Protein AF-A0A957BYW6-F1 (afdb_monomer)

pLDDT: mean 90.12, std 10.23, range [44.91, 98.5]

Mean predicted aligned error: 4.54 Å

Sequence (159 aa):
MSRITEAGVQQALNALCNGSLEDTALIDLHLVDMLHREMQMSDTLPARIYTCNQVLIRTISERFRLMRTVLMLPMPDEADTLQQVFQAIQRDAQTGNAELLAWGWLYYRFVRVDLQITPTQFSWAAGITTRTLRRYQQRGIARLTLHLIDQEQQKSQAG

Solvent-accessible surface area (backbone atoms only — not comparable to full-atom values): 8884 Å² total; per-residue (Å²): 131,85,79,84,41,71,68,47,41,38,51,28,54,55,38,44,78,75,73,48,67,84,91,33,63,52,56,75,33,64,62,26,55,53,50,34,56,75,67,69,60,68,100,40,72,70,50,40,51,51,33,30,50,51,52,50,38,50,53,42,49,53,54,34,50,50,49,29,56,78,68,74,45,84,79,85,57,92,84,54,48,74,66,57,48,38,54,49,41,32,56,50,42,72,68,71,42,62,65,52,52,12,32,46,51,49,30,42,60,66,60,43,52,90,71,65,65,44,68,66,57,52,17,58,40,39,74,46,52,60,68,55,48,52,55,26,43,54,50,33,44,53,51,50,36,53,50,52,52,52,54,43,53,58,51,69,73,75,112

Secondary structure (DSSP, 8-state):
-----HHHHHHHHHHHHHT--TT-TTTT-HHHHHHHHHTT--S-HHHHHHHHHHHHHHHHHHHHHHHHHHTTPPPPPTT--HHHHHHHHHHHHHTT-HHHHHHHHHHHHHT-GGG---HHHHHHHTT--HHHHHHHHHHHHHHHHHHHHHHHHHHHTT-

Nearest PDB structures (foldseek):
  3v6g-assembly1_A  TM=3.123E-01  e=9.136E+00  Mycobacterium tuberculosis

Foldseek 3Di:
DPPDDLVQLLVQLVVVLVPDNVPGPLLVFVQLVVQLVVVVDDPDPVSSSVSSLVVLLVLLVVQLVVVCVVVVHDDDDLPDDLVNLLVSLCVQLVVVDLQNLLSSVSCCVRPVVVSVDDLVSSCVSSVHDSVSSVVSVSVSSSVSSVVSVVVSVVVVVVD

Structure (mmCIF, N/CA/C/O backbone):
data_AF-A0A957BYW6-F1
#
_entry.id   AF-A0A957BYW6-F1
#
loop_
_atom_site.group_PDB
_atom_site.id
_atom_site.type_symbol
_atom_site.label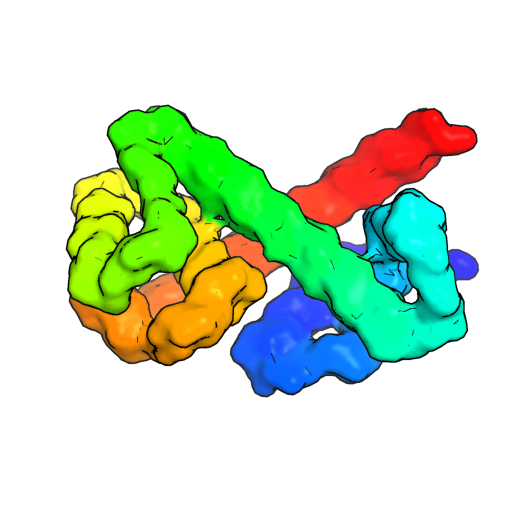_atom_id
_atom_site.label_alt_id
_atom_site.label_comp_id
_atom_site.label_asym_id
_atom_site.label_entity_id
_atom_site.label_seq_id
_atom_site.pdbx_PDB_ins_code
_atom_site.Cartn_x
_atom_site.Cartn_y
_atom_site.Cartn_z
_atom_site.occupancy
_atom_site.B_iso_or_equiv
_atom_site.auth_seq_id
_atom_site.auth_comp_id
_atom_site.auth_asym_id
_atom_site.auth_atom_id
_atom_site.pdbx_PDB_model_num
ATOM 1 N N . MET A 1 1 ? 24.105 -4.007 -15.896 1.00 44.91 1 MET A N 1
ATOM 2 C CA . MET A 1 1 ? 23.015 -4.312 -14.946 1.00 44.91 1 MET A CA 1
ATOM 3 C C . MET A 1 1 ? 23.127 -3.342 -13.786 1.00 44.91 1 MET A C 1
ATOM 5 O O . MET A 1 1 ? 24.081 -3.446 -13.022 1.00 44.91 1 MET A O 1
ATOM 9 N N . SER A 1 2 ? 22.234 -2.355 -13.706 1.00 48.91 2 SER A N 1
ATOM 10 C CA . SER A 1 2 ? 22.142 -1.511 -12.512 1.00 48.91 2 SER A CA 1
ATOM 11 C C . SER A 1 2 ? 21.696 -2.412 -11.362 1.00 48.91 2 SER A C 1
ATOM 13 O O . SER A 1 2 ? 20.667 -3.074 -11.474 1.00 48.91 2 SER A O 1
ATOM 15 N N . ARG A 1 3 ? 22.505 -2.549 -10.305 1.00 63.50 3 ARG A N 1
ATOM 16 C CA . ARG A 1 3 ? 22.098 -3.330 -9.130 1.00 63.50 3 ARG A CA 1
ATOM 17 C C . ARG A 1 3 ? 20.992 -2.551 -8.432 1.00 63.50 3 ARG A C 1
ATOM 19 O O . ARG A 1 3 ? 21.266 -1.520 -7.823 1.00 63.50 3 ARG A O 1
ATOM 26 N N . ILE A 1 4 ? 19.763 -3.045 -8.522 1.00 71.56 4 ILE A N 1
ATOM 27 C CA . ILE A 1 4 ? 18.650 -2.544 -7.720 1.00 71.56 4 ILE A CA 1
ATOM 28 C C . ILE A 1 4 ? 19.042 -2.676 -6.248 1.00 71.56 4 ILE A C 1
ATOM 30 O O . ILE A 1 4 ? 19.448 -3.744 -5.788 1.00 71.56 4 ILE A O 1
ATOM 34 N N . THR A 1 5 ? 18.969 -1.568 -5.519 1.00 80.62 5 THR A N 1
ATOM 35 C CA . THR A 1 5 ? 19.249 -1.525 -4.083 1.00 80.62 5 THR A CA 1
ATOM 36 C C . THR A 1 5 ? 17.948 -1.345 -3.319 1.00 80.62 5 THR A C 1
ATOM 38 O O . THR A 1 5 ? 17.013 -0.716 -3.816 1.00 80.62 5 THR A O 1
ATOM 41 N N . GLU A 1 6 ? 17.898 -1.845 -2.084 1.00 82.69 6 GLU A N 1
ATOM 42 C CA . GLU A 1 6 ? 16.761 -1.629 -1.182 1.00 82.69 6 GLU A CA 1
ATOM 43 C C . GLU A 1 6 ? 16.420 -0.144 -1.034 1.00 82.69 6 GLU A C 1
ATOM 45 O O . GLU A 1 6 ? 15.263 0.250 -1.172 1.00 82.69 6 GLU A O 1
ATOM 50 N N . ALA A 1 7 ? 17.447 0.691 -0.866 1.00 79.50 7 ALA A N 1
ATOM 51 C CA . ALA A 1 7 ? 17.302 2.138 -0.788 1.00 79.50 7 ALA A CA 1
ATOM 52 C C . ALA A 1 7 ? 16.662 2.736 -2.056 1.00 79.50 7 ALA A C 1
ATOM 54 O O . ALA A 1 7 ? 15.785 3.590 -1.945 1.00 79.50 7 ALA A O 1
ATOM 55 N N . GLY A 1 8 ? 17.048 2.266 -3.250 1.00 78.00 8 GLY A N 1
ATOM 56 C CA . GLY A 1 8 ? 16.484 2.732 -4.520 1.00 78.00 8 GLY A CA 1
ATOM 57 C C . GLY A 1 8 ? 15.006 2.369 -4.692 1.00 78.00 8 GLY A C 1
ATOM 58 O O . GLY A 1 8 ? 14.199 3.220 -5.066 1.00 78.00 8 GLY A O 1
ATOM 59 N N . VAL A 1 9 ? 14.628 1.134 -4.347 1.00 79.69 9 VAL A N 1
ATOM 60 C CA . VAL A 1 9 ? 13.227 0.669 -4.373 1.00 79.69 9 VAL A CA 1
ATOM 61 C C . VAL A 1 9 ? 12.386 1.453 -3.366 1.00 79.69 9 VAL A C 1
ATOM 63 O O . VAL A 1 9 ? 11.311 1.951 -3.702 1.00 79.69 9 VAL A O 1
ATOM 66 N N . GLN A 1 10 ? 12.891 1.635 -2.145 1.00 80.56 10 GLN A N 1
ATOM 67 C CA . GLN A 1 10 ? 12.188 2.383 -1.109 1.00 80.56 10 GLN A CA 1
ATOM 68 C C . GLN A 1 10 ? 12.013 3.862 -1.485 1.00 80.56 10 GLN A C 1
ATOM 70 O O . GLN A 1 10 ? 10.940 4.433 -1.276 1.00 80.56 10 GLN A O 1
ATOM 75 N N . GLN A 1 11 ? 13.046 4.501 -2.043 1.00 80.44 11 GLN A N 1
ATOM 76 C CA . GLN A 1 11 ? 12.977 5.885 -2.516 1.00 80.44 11 GLN A CA 1
ATOM 77 C C . GLN A 1 11 ? 11.930 6.035 -3.623 1.00 80.44 11 GLN A C 1
ATOM 79 O O . GLN A 1 11 ? 11.105 6.947 -3.563 1.00 80.44 11 GLN A O 1
ATOM 84 N N . ALA A 1 12 ? 11.913 5.112 -4.581 1.00 80.44 12 ALA A N 1
ATOM 85 C CA . ALA A 1 12 ? 10.938 5.105 -5.659 1.00 80.44 12 ALA A CA 1
ATOM 86 C C . ALA A 1 12 ? 9.495 4.907 -5.162 1.00 80.44 12 ALA A C 1
ATOM 88 O O . ALA A 1 12 ? 8.600 5.639 -5.574 1.00 80.44 12 ALA A O 1
ATOM 89 N N . LEU A 1 13 ? 9.256 3.991 -4.218 1.00 81.62 13 LEU A N 1
ATOM 90 C CA . LEU A 1 13 ? 7.931 3.806 -3.608 1.00 81.62 13 LEU A CA 1
ATOM 91 C C . LEU A 1 13 ? 7.480 5.030 -2.794 1.00 81.62 13 LEU A C 1
ATOM 93 O O . LEU A 1 13 ? 6.296 5.362 -2.765 1.00 81.62 13 LEU A O 1
ATOM 97 N N . ASN A 1 14 ? 8.408 5.740 -2.150 1.00 80.19 14 ASN A N 1
ATOM 98 C CA . ASN A 1 14 ? 8.090 7.011 -1.499 1.00 80.19 14 ASN A CA 1
ATOM 99 C C . ASN A 1 14 ? 7.745 8.107 -2.522 1.00 80.19 14 ASN A C 1
ATOM 101 O O . ASN A 1 14 ? 6.814 8.878 -2.286 1.00 80.19 14 ASN A O 1
ATOM 105 N N . ALA A 1 15 ? 8.452 8.171 -3.655 1.00 79.62 15 ALA A N 1
ATOM 106 C CA . ALA A 1 15 ? 8.144 9.096 -4.748 1.00 79.62 15 ALA A CA 1
ATOM 107 C C . ALA A 1 15 ? 6.770 8.803 -5.375 1.00 79.62 15 ALA A C 1
ATOM 109 O O . ALA A 1 15 ? 5.994 9.728 -5.613 1.00 79.62 15 ALA A O 1
ATOM 110 N N . LEU A 1 16 ? 6.415 7.522 -5.511 1.00 80.06 16 LEU A N 1
ATOM 111 C CA . LEU A 1 16 ? 5.101 7.054 -5.958 1.00 80.06 16 LEU A CA 1
ATOM 112 C C . LEU A 1 16 ? 3.965 7.613 -5.090 1.00 80.06 16 LEU A C 1
ATOM 114 O O . LEU A 1 16 ? 2.958 8.101 -5.602 1.00 80.06 16 LEU A O 1
ATOM 118 N N . CYS A 1 17 ? 4.133 7.606 -3.763 1.00 75.69 17 CYS A N 1
ATOM 119 C CA . CYS A 1 17 ? 3.154 8.204 -2.853 1.00 75.69 17 CYS A CA 1
ATOM 120 C C . CYS A 1 17 ? 2.949 9.710 -3.090 1.00 75.69 17 CYS A C 1
ATOM 122 O O . CYS A 1 17 ? 1.871 10.220 -2.777 1.00 75.69 17 CYS A O 1
ATOM 124 N N . ASN A 1 18 ? 3.955 10.390 -3.649 1.00 73.00 18 ASN A N 1
ATOM 125 C CA . ASN A 1 18 ? 3.951 11.819 -3.958 1.00 73.00 18 ASN A CA 1
ATOM 126 C C . ASN A 1 18 ? 3.591 12.132 -5.426 1.00 73.00 18 ASN A C 1
ATOM 128 O O . ASN A 1 18 ? 3.443 13.306 -5.753 1.00 73.00 18 ASN A 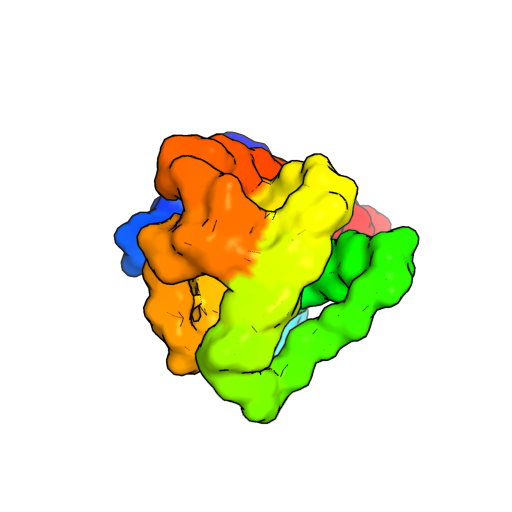O 1
ATOM 132 N N . GLY A 1 19 ? 3.387 11.117 -6.278 1.00 68.94 19 GLY A N 1
ATOM 133 C CA . GLY A 1 19 ? 2.752 11.272 -7.590 1.00 68.94 19 GLY A CA 1
ATOM 134 C C . GLY A 1 19 ? 3.649 11.196 -8.829 1.00 68.94 19 GLY A C 1
ATOM 135 O O . GLY A 1 19 ? 3.192 11.631 -9.879 1.00 68.94 19 GLY A O 1
ATOM 136 N N . SER A 1 20 ? 4.869 10.646 -8.762 1.00 68.19 20 SER A N 1
ATOM 137 C CA . SER A 1 20 ? 5.661 10.384 -9.982 1.00 68.19 20 SER A CA 1
ATOM 138 C C . SER A 1 20 ? 6.266 8.978 -10.025 1.00 68.19 20 SER A C 1
ATOM 140 O O . SER A 1 20 ? 6.833 8.510 -9.037 1.00 68.19 20 SER A O 1
ATOM 142 N N . LEU A 1 21 ? 6.135 8.333 -11.191 1.00 67.81 21 LEU A N 1
ATOM 143 C CA . LEU A 1 21 ? 6.771 7.063 -11.584 1.00 67.81 21 LEU A CA 1
ATOM 144 C C . LEU A 1 21 ? 7.880 7.247 -12.619 1.00 67.81 21 LEU A C 1
ATOM 146 O O . LEU A 1 21 ? 8.742 6.375 -12.751 1.00 67.81 21 LEU A O 1
ATOM 150 N N . GLU A 1 22 ? 7.821 8.351 -13.359 1.00 65.25 22 GLU A N 1
ATOM 151 C CA . GLU A 1 22 ? 8.815 8.747 -14.347 1.00 65.25 22 GLU A CA 1
ATOM 152 C C . GLU A 1 22 ? 10.123 8.966 -13.569 1.00 65.25 22 GLU A C 1
ATOM 154 O O . GLU A 1 22 ? 10.142 9.751 -12.623 1.00 65.25 22 GLU A O 1
ATOM 159 N N . ASP A 1 23 ? 11.161 8.184 -13.876 1.00 63.09 23 ASP A N 1
ATOM 160 C CA . ASP A 1 23 ? 12.454 8.084 -13.161 1.00 63.09 23 ASP A CA 1
ATOM 161 C C . ASP A 1 23 ? 12.517 7.201 -11.903 1.00 63.09 23 ASP A C 1
ATOM 163 O O . ASP A 1 23 ? 13.414 7.342 -11.065 1.00 63.09 23 ASP A O 1
ATOM 167 N N . THR A 1 24 ? 11.620 6.225 -11.757 1.00 71.44 24 THR A N 1
ATOM 168 C CA . THR A 1 24 ? 11.735 5.256 -10.658 1.00 71.44 24 THR A CA 1
ATOM 169 C C . THR A 1 24 ? 12.570 4.027 -11.019 1.00 71.44 24 THR A C 1
ATOM 171 O O . THR A 1 24 ? 12.315 3.344 -12.007 1.00 71.44 24 THR A O 1
ATOM 174 N N . ALA A 1 25 ? 13.490 3.651 -10.123 1.00 78.38 25 ALA A N 1
ATOM 175 C CA . ALA A 1 25 ? 14.236 2.387 -10.191 1.00 78.38 25 ALA A CA 1
ATOM 176 C C . ALA A 1 25 ? 13.333 1.131 -10.177 1.00 78.38 25 ALA A C 1
ATOM 178 O O . ALA A 1 25 ? 13.812 0.024 -10.402 1.00 78.38 25 ALA A O 1
ATOM 179 N N . LEU A 1 26 ? 12.031 1.294 -9.902 1.00 81.69 26 LEU A N 1
ATOM 180 C CA . LEU A 1 26 ? 11.040 0.218 -9.944 1.00 81.69 26 LEU A CA 1
ATOM 181 C C . LEU A 1 26 ? 10.786 -0.288 -11.366 1.00 81.69 26 LEU A C 1
ATOM 183 O O . LEU A 1 26 ? 10.473 -1.460 -11.539 1.00 81.69 26 LEU A O 1
ATOM 187 N N . ILE A 1 27 ? 10.925 0.573 -12.378 1.00 84.25 27 ILE A N 1
ATOM 188 C CA . ILE A 1 27 ? 10.676 0.205 -13.779 1.00 84.25 27 ILE A CA 1
ATOM 189 C C . ILE A 1 27 ? 11.711 -0.817 -14.274 1.00 84.25 27 ILE A C 1
ATOM 191 O O . ILE A 1 27 ? 11.409 -1.622 -15.149 1.00 84.25 27 ILE A O 1
ATOM 195 N N . ASP A 1 28 ? 12.903 -0.823 -13.676 1.00 85.12 28 ASP A N 1
ATOM 196 C CA . ASP A 1 28 ? 14.014 -1.697 -14.057 1.00 85.12 28 ASP A CA 1
ATOM 197 C C . ASP A 1 28 ? 14.085 -3.005 -13.253 1.00 85.12 28 ASP A C 1
ATOM 199 O O . ASP A 1 28 ? 15.047 -3.760 -13.394 1.00 85.12 28 ASP A O 1
ATOM 203 N N . LEU A 1 29 ? 13.084 -3.279 -12.411 1.00 85.88 29 LEU A N 1
ATOM 204 C CA . LEU A 1 29 ? 12.930 -4.549 -11.698 1.00 85.88 29 LEU A CA 1
ATOM 205 C C . LEU A 1 29 ? 12.827 -5.727 -12.682 1.00 85.88 29 LEU A C 1
ATOM 207 O O . LEU A 1 29 ? 12.086 -5.661 -13.665 1.00 85.88 29 LEU A O 1
ATOM 211 N N . HIS A 1 30 ? 13.496 -6.848 -12.397 1.00 87.00 30 HIS A N 1
ATOM 212 C CA . HIS A 1 30 ? 13.388 -8.047 -13.231 1.00 87.00 30 HIS A CA 1
ATOM 213 C C . HIS A 1 30 ? 11.955 -8.596 -13.249 1.00 87.00 30 HIS A C 1
ATOM 215 O O . HIS A 1 30 ? 11.490 -9.114 -14.263 1.00 87.00 30 HIS A O 1
ATOM 221 N N . LEU A 1 31 ? 11.212 -8.428 -12.153 1.00 87.56 31 LEU A N 1
ATOM 222 C CA . LEU A 1 31 ? 9.784 -8.720 -12.060 1.00 87.56 31 LEU A CA 1
ATOM 223 C C . LEU A 1 31 ? 8.980 -7.961 -13.116 1.00 87.56 31 LEU A C 1
ATOM 225 O O . LEU A 1 31 ? 8.040 -8.526 -13.680 1.00 87.56 31 LEU A O 1
ATOM 229 N N . VAL A 1 32 ? 9.353 -6.708 -13.392 1.00 88.31 32 VAL A N 1
ATOM 230 C CA . VAL A 1 32 ? 8.723 -5.898 -14.436 1.00 88.31 32 VAL A CA 1
ATOM 231 C C . VAL A 1 32 ? 9.080 -6.460 -15.800 1.00 88.31 32 VAL A C 1
ATOM 233 O O . VAL A 1 32 ? 8.168 -6.713 -16.575 1.00 88.31 32 VAL A O 1
ATOM 236 N N . ASP A 1 33 ? 10.348 -6.763 -16.074 1.00 89.88 33 ASP A N 1
ATOM 237 C CA . ASP A 1 33 ? 10.753 -7.365 -17.354 1.00 89.88 33 ASP A CA 1
ATOM 238 C C . ASP A 1 33 ? 10.046 -8.698 -17.631 1.00 89.88 33 ASP A C 1
ATOM 240 O O . ASP A 1 33 ? 9.580 -8.949 -18.745 1.00 89.88 33 ASP A O 1
ATOM 244 N N . MET A 1 34 ? 9.944 -9.559 -16.617 1.00 88.75 34 MET A N 1
ATOM 245 C CA . MET A 1 34 ? 9.262 -10.845 -16.725 1.00 88.75 34 MET A CA 1
ATOM 246 C C . MET A 1 34 ? 7.782 -10.672 -17.047 1.00 88.75 34 MET A C 1
ATOM 248 O O . MET A 1 34 ? 7.290 -11.277 -18.000 1.00 88.75 34 MET A O 1
ATOM 252 N N . LEU A 1 35 ? 7.080 -9.835 -16.276 1.00 90.56 35 LEU A N 1
ATOM 253 C CA . LEU A 1 35 ? 5.662 -9.589 -16.505 1.00 90.56 35 LEU A CA 1
ATOM 254 C C . LEU A 1 35 ? 5.437 -8.883 -17.849 1.00 90.56 35 LEU A C 1
ATOM 256 O O . LEU A 1 35 ? 4.491 -9.202 -18.557 1.00 90.56 35 LEU A O 1
ATOM 260 N N . HIS A 1 36 ? 6.328 -7.976 -18.243 1.00 90.94 36 HIS A N 1
ATOM 261 C CA . HIS A 1 36 ? 6.242 -7.252 -19.509 1.00 90.94 36 HIS A CA 1
ATOM 262 C C . HIS A 1 36 ? 6.294 -8.208 -20.706 1.00 90.94 36 HIS A C 1
ATOM 264 O O . HIS A 1 36 ? 5.485 -8.101 -21.631 1.00 90.94 36 HIS A O 1
ATOM 270 N N . ARG A 1 37 ? 7.205 -9.191 -20.653 1.00 91.25 37 ARG A N 1
ATOM 271 C CA . ARG A 1 37 ? 7.309 -10.264 -21.653 1.00 91.25 37 ARG A CA 1
ATOM 272 C C . ARG A 1 37 ? 6.086 -11.177 -21.643 1.00 91.25 37 ARG A C 1
ATOM 274 O O . ARG A 1 37 ? 5.583 -11.509 -22.710 1.00 91.25 37 ARG A O 1
ATOM 281 N N . GLU A 1 38 ? 5.600 -11.561 -20.462 1.00 91.56 38 GLU A N 1
ATOM 282 C CA . GLU A 1 38 ? 4.389 -12.383 -20.309 1.00 91.56 38 GLU A CA 1
ATOM 283 C C . GLU A 1 38 ? 3.162 -11.700 -20.931 1.00 91.56 38 GLU A C 1
ATOM 285 O O . GLU A 1 38 ? 2.375 -12.338 -21.626 1.00 91.56 38 GLU A O 1
ATOM 290 N N . MET A 1 39 ? 3.037 -10.385 -20.741 1.00 91.25 39 MET A N 1
ATOM 291 C CA . MET A 1 39 ? 1.950 -9.575 -21.289 1.00 91.25 39 MET A CA 1
ATOM 292 C C . MET A 1 39 ? 2.111 -9.249 -22.782 1.00 91.25 39 MET A C 1
ATOM 294 O O . MET A 1 39 ? 1.206 -8.647 -23.357 1.00 91.25 39 MET A O 1
ATOM 298 N N . GLN A 1 40 ? 3.235 -9.627 -23.405 1.00 93.12 40 GLN A N 1
ATOM 299 C CA . GLN A 1 40 ? 3.543 -9.379 -24.820 1.00 93.12 40 GLN A CA 1
ATOM 300 C C . GLN A 1 40 ? 3.367 -7.904 -25.228 1.00 93.12 40 GLN A C 1
ATOM 302 O O . GLN A 1 40 ? 2.898 -7.593 -26.323 1.00 93.12 40 GLN A O 1
ATOM 307 N N . MET A 1 41 ? 3.710 -6.981 -24.327 1.00 87.00 41 MET A N 1
ATOM 308 C CA . MET A 1 41 ? 3.577 -5.548 -24.582 1.00 87.00 41 MET A CA 1
ATOM 309 C C . MET A 1 41 ? 4.734 -5.019 -25.438 1.00 87.00 41 MET A C 1
ATOM 311 O O . MET A 1 41 ? 5.805 -5.618 -25.515 1.00 87.00 41 MET A O 1
ATOM 315 N N . SER A 1 42 ? 4.518 -3.873 -26.084 1.00 89.69 42 SER A N 1
ATOM 316 C CA . SER A 1 42 ? 5.592 -3.146 -26.756 1.00 89.69 42 SER A CA 1
ATOM 317 C C . SER A 1 42 ? 6.547 -2.525 -25.735 1.00 89.69 42 SER A C 1
ATOM 319 O O . SER A 1 42 ? 6.103 -1.971 -24.726 1.00 89.69 42 SER A O 1
ATOM 321 N N . ASP A 1 43 ? 7.848 -2.560 -26.036 1.00 90.56 43 ASP A N 1
ATOM 322 C CA . ASP A 1 43 ? 8.901 -2.000 -25.182 1.00 90.56 43 ASP A CA 1
ATOM 323 C C . ASP A 1 43 ? 8.909 -0.466 -25.251 1.00 90.56 43 ASP A C 1
ATOM 325 O O . ASP A 1 43 ? 9.686 0.178 -25.955 1.00 90.56 43 ASP A O 1
ATOM 329 N N . THR A 1 44 ? 7.934 0.127 -24.570 1.00 91.19 44 THR A N 1
ATOM 330 C CA . THR A 1 44 ? 7.738 1.569 -24.464 1.00 91.19 44 THR A CA 1
ATOM 331 C C . THR A 1 44 ? 7.669 1.953 -22.994 1.00 91.19 44 THR A C 1
ATOM 333 O O . THR A 1 44 ? 7.153 1.198 -22.165 1.00 91.19 44 THR A O 1
ATOM 336 N N . LEU A 1 45 ? 8.142 3.154 -22.653 1.00 87.06 45 LEU A N 1
ATOM 337 C CA . LEU A 1 45 ? 8.103 3.645 -21.274 1.00 87.06 45 LEU A CA 1
ATOM 338 C C . LEU A 1 45 ? 6.687 3.577 -20.654 1.00 87.06 45 LEU A C 1
ATOM 340 O O . LEU A 1 45 ? 6.574 3.042 -19.551 1.00 87.06 45 LEU A O 1
ATOM 344 N N . PRO A 1 46 ? 5.594 3.993 -21.333 1.00 89.12 46 PRO A N 1
ATOM 345 C CA . PRO A 1 46 ? 4.243 3.852 -20.784 1.00 89.12 46 PRO A CA 1
ATOM 346 C C . PRO A 1 46 ? 3.852 2.400 -20.484 1.00 89.12 46 PRO A C 1
ATOM 348 O O . PRO A 1 46 ? 3.230 2.126 -19.457 1.00 89.12 46 PRO A O 1
ATOM 351 N N . ALA A 1 47 ? 4.243 1.454 -21.341 1.00 89.75 47 ALA A N 1
ATOM 352 C CA . ALA A 1 47 ? 3.958 0.041 -21.129 1.00 89.75 47 ALA A CA 1
ATOM 353 C C . ALA A 1 47 ? 4.774 -0.545 -19.964 1.00 89.75 47 ALA A C 1
ATOM 355 O O . ALA A 1 47 ? 4.232 -1.326 -19.177 1.00 89.75 47 ALA A O 1
ATOM 356 N N . ARG A 1 48 ? 6.038 -0.132 -19.781 1.00 90.00 48 ARG A N 1
ATOM 357 C CA . ARG A 1 48 ? 6.833 -0.526 -18.603 1.00 90.00 48 ARG A CA 1
ATOM 358 C C . ARG A 1 48 ? 6.283 0.091 -17.311 1.00 90.00 48 ARG A C 1
ATOM 360 O O . ARG A 1 48 ? 6.166 -0.621 -16.319 1.00 90.00 48 ARG A O 1
ATOM 367 N N . ILE A 1 49 ? 5.847 1.356 -17.327 1.00 88.31 49 ILE A N 1
ATOM 368 C CA . ILE A 1 49 ? 5.157 2.005 -16.192 1.00 88.31 49 ILE A CA 1
ATOM 369 C C . ILE A 1 49 ? 3.881 1.239 -15.827 1.00 88.31 49 ILE A C 1
ATOM 371 O O . ILE A 1 49 ? 3.655 0.920 -14.659 1.00 88.31 49 ILE A O 1
ATOM 375 N N . TYR A 1 50 ? 3.058 0.900 -16.821 1.00 89.12 50 TYR A N 1
ATOM 376 C CA . TYR A 1 50 ? 1.859 0.094 -16.611 1.00 89.12 50 TYR A CA 1
ATOM 377 C C . TYR A 1 50 ? 2.197 -1.274 -16.008 1.00 89.12 50 TYR A C 1
ATOM 379 O O . TYR A 1 50 ? 1.583 -1.685 -15.026 1.00 89.12 50 TYR A O 1
ATOM 387 N N . THR A 1 51 ? 3.218 -1.949 -16.537 1.00 91.62 51 THR A N 1
ATOM 388 C CA . THR A 1 51 ? 3.670 -3.250 -16.029 1.00 91.62 51 THR A CA 1
ATOM 389 C C . THR A 1 51 ? 4.161 -3.147 -14.581 1.00 91.62 51 THR A C 1
ATOM 391 O O . THR A 1 51 ? 3.783 -3.961 -13.741 1.00 91.62 51 THR A O 1
ATOM 394 N N . CYS A 1 52 ? 4.934 -2.109 -14.255 1.00 91.12 52 CYS A N 1
ATOM 395 C CA . CYS A 1 52 ? 5.353 -1.806 -12.889 1.00 91.12 52 CYS A CA 1
ATOM 396 C C . CYS A 1 52 ? 4.147 -1.628 -11.959 1.00 91.12 52 CYS A C 1
ATOM 398 O O . CYS A 1 52 ? 4.093 -2.242 -10.893 1.00 91.12 52 CYS A O 1
ATOM 400 N N . ASN A 1 53 ? 3.134 -0.867 -12.377 1.00 89.94 53 ASN A N 1
ATOM 401 C CA . ASN A 1 53 ? 1.899 -0.723 -11.607 1.00 89.94 53 ASN A CA 1
ATOM 402 C C . ASN A 1 53 ? 1.190 -2.063 -11.391 1.00 89.94 53 ASN A C 1
ATOM 404 O O . ASN A 1 53 ? 0.720 -2.322 -10.287 1.00 89.94 53 ASN A O 1
ATOM 408 N N . GLN A 1 54 ? 1.158 -2.942 -12.395 1.00 92.69 54 GLN A N 1
ATOM 409 C CA . GLN A 1 54 ? 0.582 -4.281 -12.246 1.00 92.69 54 GLN A CA 1
ATOM 410 C C . GLN A 1 54 ? 1.342 -5.133 -11.222 1.00 92.69 54 GLN A C 1
ATOM 412 O O . GLN A 1 54 ? 0.706 -5.804 -10.408 1.00 92.69 54 GLN A O 1
ATOM 417 N N . VAL A 1 55 ? 2.679 -5.073 -11.196 1.00 93.12 55 VAL A N 1
ATOM 418 C CA . VAL A 1 55 ? 3.486 -5.736 -10.154 1.0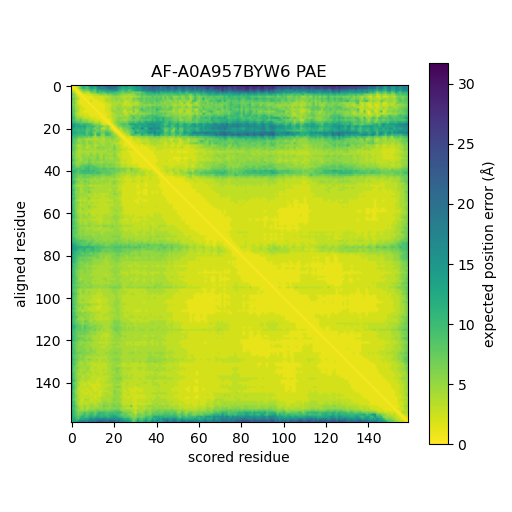0 93.12 55 VAL A CA 1
ATOM 419 C C . VAL A 1 55 ? 3.105 -5.210 -8.769 1.00 93.12 55 VAL A C 1
ATOM 421 O O . VAL A 1 55 ? 2.790 -5.998 -7.878 1.00 93.12 55 VAL A O 1
ATOM 424 N N . LEU A 1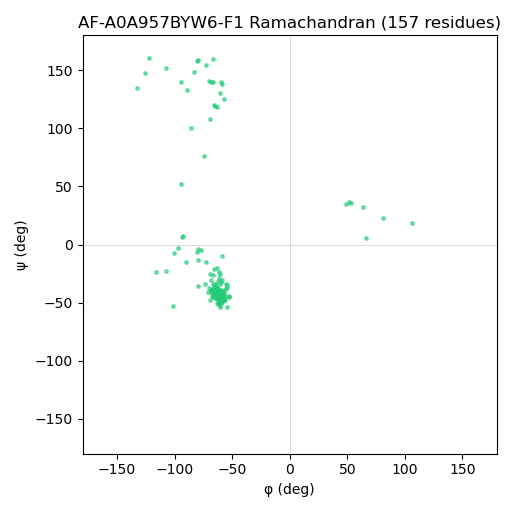 56 ? 3.055 -3.886 -8.592 1.00 92.75 56 LEU A N 1
ATOM 425 C CA . LEU A 1 56 ? 2.687 -3.273 -7.313 1.00 92.75 56 LEU A CA 1
ATOM 426 C C . LEU A 1 56 ? 1.266 -3.653 -6.877 1.00 92.75 56 LEU A C 1
ATOM 428 O O . LEU A 1 56 ? 1.066 -4.034 -5.724 1.00 92.75 56 LEU A O 1
ATOM 432 N N . ILE A 1 57 ? 0.292 -3.593 -7.790 1.00 93.50 57 ILE A N 1
ATOM 433 C CA . ILE A 1 57 ? -1.106 -3.952 -7.525 1.00 93.50 57 ILE A CA 1
ATOM 434 C C . ILE A 1 57 ? -1.213 -5.407 -7.074 1.00 93.50 57 ILE A C 1
ATOM 436 O O . ILE A 1 57 ? -1.888 -5.677 -6.075 1.00 93.50 57 ILE A O 1
ATOM 440 N N . ARG A 1 58 ? -0.541 -6.336 -7.768 1.00 95.19 58 ARG A N 1
ATOM 441 C CA . ARG A 1 58 ? -0.535 -7.762 -7.413 1.00 95.19 58 ARG A CA 1
ATOM 442 C C . ARG A 1 58 ? 0.053 -7.964 -6.021 1.00 95.19 58 ARG A C 1
ATOM 444 O O . ARG A 1 58 ? -0.638 -8.488 -5.149 1.00 95.19 58 ARG A O 1
ATOM 451 N N . THR A 1 59 ? 1.259 -7.453 -5.775 1.00 95.38 59 THR A N 1
ATOM 452 C CA . THR A 1 59 ? 1.943 -7.622 -4.486 1.00 95.38 59 THR A CA 1
ATOM 453 C C . THR A 1 59 ? 1.147 -6.997 -3.336 1.00 95.38 59 THR A C 1
ATOM 455 O O . THR A 1 59 ? 0.928 -7.647 -2.315 1.00 95.38 59 THR A O 1
ATOM 458 N N . ILE A 1 60 ? 0.640 -5.768 -3.482 1.00 96.75 60 ILE A N 1
ATOM 459 C CA . ILE A 1 60 ? -0.160 -5.107 -2.436 1.00 96.75 60 ILE A CA 1
ATOM 460 C C . ILE A 1 60 ? -1.459 -5.881 -2.168 1.00 96.75 60 ILE A C 1
ATOM 462 O O . ILE A 1 60 ? -1.793 -6.126 -1.006 1.00 96.75 60 ILE A O 1
ATOM 466 N N . SER A 1 61 ? -2.173 -6.297 -3.218 1.00 97.19 61 SER A N 1
ATOM 467 C CA . SER A 1 61 ? -3.423 -7.058 -3.094 1.00 97.19 61 SER A CA 1
ATOM 468 C C . SER A 1 61 ? -3.218 -8.399 -2.396 1.00 97.19 61 SER A C 1
ATOM 470 O O . SER A 1 61 ? -3.982 -8.745 -1.496 1.00 97.19 61 SER A O 1
ATOM 472 N N . GLU A 1 62 ? -2.180 -9.148 -2.769 1.00 96.62 62 GLU A N 1
ATOM 473 C CA . GLU A 1 62 ? -1.845 -10.437 -2.158 1.00 96.62 62 GLU A CA 1
ATOM 474 C C . GLU A 1 62 ? -1.507 -10.288 -0.676 1.00 96.62 62 GLU A C 1
ATOM 476 O O . GLU A 1 62 ? -2.036 -11.024 0.162 1.00 96.62 62 GLU A O 1
ATOM 481 N N . ARG A 1 63 ? -0.669 -9.302 -0.331 1.00 97.31 63 ARG A N 1
ATOM 482 C CA . ARG A 1 63 ? -0.284 -9.046 1.061 1.00 97.31 63 ARG A CA 1
ATOM 483 C C . ARG A 1 63 ? -1.466 -8.583 1.904 1.00 97.31 63 ARG A C 1
ATOM 485 O O . ARG A 1 63 ? -1.636 -9.080 3.017 1.00 97.31 63 ARG A O 1
ATOM 492 N N . PHE A 1 64 ? -2.309 -7.693 1.383 1.00 98.06 64 PHE A N 1
ATOM 493 C CA . PHE A 1 64 ? -3.510 -7.259 2.093 1.00 98.06 64 PHE A CA 1
ATOM 494 C C . PHE A 1 64 ? -4.492 -8.418 2.296 1.00 98.06 64 PHE A C 1
ATOM 496 O O . PHE A 1 64 ? -4.935 -8.645 3.422 1.00 98.06 64 PHE A O 1
ATOM 503 N N . ARG A 1 65 ? -4.756 -9.215 1.251 1.00 97.62 65 ARG A N 1
ATOM 504 C CA . ARG A 1 65 ? -5.599 -10.416 1.338 1.00 97.62 65 ARG A CA 1
ATOM 505 C C . ARG A 1 65 ? -5.078 -11.385 2.394 1.00 97.62 65 ARG A C 1
ATOM 507 O O . ARG A 1 65 ? -5.854 -11.812 3.240 1.00 97.62 65 ARG A O 1
ATOM 514 N N . LEU A 1 66 ? -3.778 -11.683 2.398 1.00 97.06 66 LEU A N 1
ATOM 515 C CA . LEU A 1 66 ? -3.170 -12.568 3.394 1.00 97.06 66 LEU A CA 1
ATOM 516 C C . LEU A 1 66 ? -3.411 -12.068 4.825 1.00 97.06 66 LEU A C 1
ATOM 518 O O . LEU A 1 66 ? -3.834 -12.846 5.679 1.00 97.06 66 LEU A O 1
ATOM 522 N N . MET A 1 67 ? -3.177 -10.777 5.084 1.00 96.94 67 MET A N 1
ATOM 523 C CA . MET A 1 67 ? -3.394 -10.186 6.410 1.00 96.94 67 MET A CA 1
ATOM 524 C C . MET A 1 67 ? -4.851 -10.313 6.860 1.00 96.94 67 MET A C 1
ATOM 526 O O . MET A 1 67 ? -5.107 -10.652 8.016 1.00 96.94 67 MET A O 1
ATOM 530 N N . ARG A 1 68 ? -5.808 -10.086 5.953 1.00 97.69 68 ARG A N 1
ATOM 531 C CA . ARG A 1 68 ? -7.237 -10.251 6.247 1.00 97.69 68 ARG A CA 1
ATOM 532 C C . ARG A 1 68 ? -7.607 -11.706 6.498 1.00 97.69 68 ARG A C 1
ATOM 534 O O . ARG A 1 68 ? -8.304 -11.973 7.470 1.00 97.69 68 ARG A O 1
ATOM 541 N N . THR A 1 69 ? -7.097 -12.638 5.693 1.00 97.62 69 THR A N 1
ATOM 542 C CA . THR A 1 69 ? -7.334 -14.079 5.865 1.00 97.62 69 THR A CA 1
ATOM 543 C C . THR A 1 69 ? -6.854 -14.566 7.229 1.00 97.62 69 THR A C 1
ATOM 545 O O . THR A 1 69 ? -7.602 -15.242 7.929 1.00 97.62 69 THR A O 1
ATOM 548 N N . VAL A 1 70 ? -5.642 -14.181 7.649 1.00 97.12 70 VAL A N 1
ATOM 549 C CA . VAL A 1 70 ? -5.089 -14.546 8.969 1.00 97.12 70 VAL A CA 1
ATOM 550 C C . VAL A 1 70 ? -5.960 -14.021 10.115 1.00 97.12 70 VAL A C 1
ATOM 552 O O . VAL A 1 70 ? -6.089 -14.677 11.144 1.00 97.12 70 VAL A O 1
ATOM 555 N N . LEU A 1 71 ? -6.582 -12.857 9.931 1.00 97.00 71 LEU A N 1
ATOM 556 C CA . LEU A 1 71 ? -7.462 -12.223 10.915 1.00 97.00 71 LEU A CA 1
ATOM 557 C C . LEU A 1 71 ? -8.945 -12.587 10.729 1.00 97.00 71 LEU A C 1
ATOM 559 O O . LEU A 1 71 ? -9.793 -12.014 11.407 1.00 97.00 71 LEU A O 1
ATOM 563 N N . MET A 1 72 ? -9.261 -13.523 9.824 1.00 97.31 72 MET A N 1
ATOM 564 C CA . MET A 1 72 ? -10.626 -13.946 9.476 1.00 97.31 72 MET A CA 1
ATOM 565 C C . MET A 1 72 ? -11.554 -12.780 9.088 1.00 97.31 72 MET A C 1
ATOM 567 O O . MET A 1 72 ? -12.748 -12.781 9.386 1.00 97.31 72 MET A O 1
ATOM 571 N N . LEU A 1 73 ? -11.005 -11.768 8.416 1.00 96.44 73 LEU A N 1
ATOM 572 C CA . LEU A 1 73 ? -11.751 -10.613 7.928 1.00 96.44 73 LEU A CA 1
ATOM 573 C C . LEU A 1 73 ? -12.179 -10.819 6.465 1.00 96.44 73 LEU A C 1
ATOM 575 O O . LEU A 1 73 ? -11.373 -11.282 5.654 1.00 96.44 73 LEU A O 1
ATOM 579 N N . PRO A 1 74 ? -13.404 -10.419 6.078 1.00 95.75 74 PRO A N 1
ATOM 580 C CA . PRO A 1 74 ? -13.857 -10.519 4.691 1.00 95.75 74 PRO A CA 1
ATOM 581 C C . PRO A 1 74 ? -13.078 -9.545 3.810 1.00 95.75 74 PRO A C 1
ATOM 583 O O . PRO A 1 74 ? -12.825 -8.417 4.235 1.00 95.75 74 PRO A O 1
ATOM 586 N N . MET A 1 75 ? -12.699 -9.949 2.599 1.00 95.00 75 MET A N 1
ATOM 587 C CA . MET A 1 75 ? -12.080 -9.043 1.626 1.00 95.00 75 MET A CA 1
ATOM 588 C C . MET A 1 75 ? -13.100 -7.984 1.165 1.00 95.00 75 MET A C 1
ATOM 590 O O . MET A 1 75 ? -14.257 -8.353 0.967 1.00 95.00 75 MET A O 1
ATOM 594 N N . PRO A 1 76 ? -12.710 -6.705 0.996 1.00 92.25 76 PRO A N 1
ATOM 595 C CA . PRO A 1 76 ? -13.562 -5.717 0.340 1.00 92.25 76 PRO A CA 1
ATOM 596 C C . PRO A 1 76 ? -13.896 -6.144 -1.093 1.00 92.25 76 PRO A C 1
ATOM 598 O O . PRO A 1 76 ? -13.023 -6.657 -1.799 1.00 92.25 76 PRO A O 1
ATOM 601 N N . ASP A 1 77 ? -15.137 -5.917 -1.506 1.00 92.06 77 ASP A N 1
ATOM 602 C CA . ASP A 1 77 ? -15.615 -6.160 -2.867 1.00 92.06 77 ASP A CA 1
ATOM 603 C C . ASP A 1 77 ? -15.264 -4.964 -3.767 1.00 92.06 77 ASP A C 1
ATOM 605 O O . ASP A 1 77 ? -15.224 -3.812 -3.322 1.00 92.06 77 ASP A O 1
ATOM 609 N N . GLU A 1 78 ? -15.022 -5.207 -5.052 1.00 91.12 78 GLU A N 1
ATOM 610 C CA . GLU A 1 78 ? -14.876 -4.146 -6.053 1.00 91.12 78 GLU A CA 1
ATOM 611 C C . GLU A 1 78 ? -16.145 -3.287 -6.145 1.00 91.12 78 GLU A C 1
ATOM 613 O O . GLU A 1 78 ? -16.052 -2.072 -6.316 1.00 91.12 78 GLU A O 1
ATOM 618 N N . ALA A 1 79 ? -17.316 -3.889 -5.921 1.00 94.31 79 ALA A N 1
ATOM 619 C CA . ALA A 1 79 ? -18.603 -3.202 -5.896 1.00 94.31 79 ALA A CA 1
ATOM 620 C C . ALA A 1 79 ? -18.906 -2.462 -4.577 1.00 94.31 79 ALA A C 1
ATOM 622 O O . ALA A 1 79 ? -19.939 -1.793 -4.488 1.00 94.31 79 ALA A O 1
ATOM 623 N N . ASP A 1 80 ? -18.047 -2.563 -3.551 1.00 95.81 80 ASP A N 1
ATOM 624 C CA . ASP A 1 80 ? -18.283 -1.880 -2.278 1.00 95.81 80 ASP A CA 1
ATOM 625 C C . ASP A 1 80 ? -18.356 -0.359 -2.471 1.00 95.81 80 ASP A C 1
ATOM 627 O O . ASP A 1 80 ? -17.467 0.284 -3.036 1.00 95.81 80 ASP A O 1
ATOM 631 N N . THR A 1 81 ? -19.410 0.235 -1.920 1.00 96.25 81 THR A N 1
ATOM 632 C CA . THR A 1 81 ? -19.560 1.685 -1.813 1.00 96.25 81 THR A CA 1
ATOM 633 C C . THR A 1 81 ? -18.527 2.274 -0.852 1.00 96.25 81 THR A C 1
ATOM 635 O O . THR A 1 81 ? -18.028 1.609 0.061 1.00 96.25 81 THR A O 1
ATOM 638 N N . LEU A 1 82 ? -18.273 3.580 -0.970 1.00 96.44 82 LEU A N 1
ATOM 639 C CA . LEU A 1 82 ? -17.359 4.292 -0.071 1.00 96.44 82 LEU A CA 1
ATOM 640 C C . LEU A 1 82 ? -17.732 4.121 1.418 1.00 96.44 82 LEU A C 1
ATOM 642 O O . LEU A 1 82 ? -16.857 4.002 2.274 1.00 96.44 82 LEU A O 1
ATOM 646 N N . GLN A 1 83 ? -19.029 4.049 1.730 1.00 97.38 83 GLN A N 1
ATOM 647 C CA . GLN A 1 83 ? -19.509 3.810 3.091 1.00 97.38 83 GLN A CA 1
ATOM 648 C C . GLN A 1 83 ? -19.141 2.406 3.598 1.00 97.38 83 GLN A C 1
ATOM 650 O O . GLN A 1 83 ? -18.661 2.275 4.725 1.00 97.38 83 GLN A O 1
ATOM 655 N N . GLN A 1 84 ? -19.330 1.366 2.779 1.00 97.62 84 GLN A N 1
ATOM 656 C CA . GLN A 1 84 ? -18.944 -0.010 3.123 1.00 97.62 84 GLN A CA 1
ATOM 657 C C . GLN A 1 84 ? -17.430 -0.128 3.315 1.00 97.62 84 GLN A C 1
ATOM 659 O O . GLN A 1 84 ? -16.967 -0.767 4.262 1.00 97.62 84 GLN A O 1
ATOM 664 N N . VAL A 1 85 ? -16.655 0.570 2.485 1.00 97.94 85 VAL A N 1
ATOM 665 C CA . VAL A 1 85 ? -15.197 0.633 2.610 1.00 97.94 85 VAL A CA 1
ATOM 666 C C . VAL A 1 85 ? -14.771 1.301 3.917 1.00 97.94 85 VAL A C 1
ATOM 668 O O . VAL A 1 85 ? -13.912 0.769 4.620 1.00 97.94 85 VAL A O 1
ATOM 671 N N . PHE A 1 86 ? -15.395 2.411 4.321 1.00 98.44 86 PHE A N 1
ATOM 672 C CA . PHE A 1 86 ? -15.101 3.024 5.622 1.00 98.44 86 PHE A CA 1
ATOM 673 C C . PHE A 1 86 ? -15.459 2.108 6.797 1.00 98.44 86 PHE A C 1
ATOM 675 O O . PHE A 1 86 ? -14.687 2.022 7.752 1.00 98.44 86 PHE A O 1
ATOM 682 N N . GLN A 1 87 ? -16.555 1.352 6.711 1.00 98.00 87 GLN A N 1
ATOM 683 C CA . GLN A 1 87 ? -16.881 0.330 7.712 1.00 98.00 87 GLN A CA 1
ATOM 684 C C . GLN A 1 87 ? -15.857 -0.815 7.730 1.00 98.00 87 GLN A C 1
ATOM 686 O O . GLN A 1 87 ? -15.544 -1.352 8.794 1.00 98.00 87 GLN A O 1
ATOM 691 N N . ALA A 1 88 ? -15.317 -1.214 6.576 1.00 97.81 88 ALA A N 1
ATOM 692 C CA . ALA A 1 88 ? -14.229 -2.187 6.507 1.00 97.81 88 ALA A CA 1
ATOM 693 C C . ALA A 1 88 ? -12.953 -1.645 7.172 1.00 97.81 88 ALA A C 1
ATOM 695 O O . ALA A 1 88 ? -12.386 -2.328 8.017 1.00 97.81 88 ALA A O 1
ATOM 696 N N . ILE A 1 89 ? -12.564 -0.399 6.884 1.00 98.44 89 ILE A N 1
ATOM 697 C CA . ILE A 1 89 ? -11.407 0.264 7.511 1.00 98.44 89 ILE A CA 1
ATOM 698 C C . ILE A 1 89 ? -11.580 0.365 9.034 1.00 98.44 89 ILE A C 1
ATOM 700 O O . ILE A 1 89 ? -10.638 0.110 9.785 1.00 98.44 89 ILE A O 1
ATOM 704 N N . GLN A 1 90 ? -12.785 0.687 9.510 1.00 98.38 90 GLN A N 1
ATOM 705 C CA . GLN A 1 90 ? -13.079 0.732 10.941 1.00 98.38 90 GLN A CA 1
ATOM 706 C C . GLN A 1 90 ? -12.918 -0.649 11.598 1.00 98.38 90 GLN A C 1
ATOM 708 O O . GLN A 1 90 ? -12.307 -0.755 12.662 1.00 98.38 90 GLN A O 1
ATOM 713 N N . ARG A 1 91 ? -13.421 -1.717 10.962 1.00 97.81 91 ARG A N 1
ATOM 714 C CA . ARG A 1 91 ? -13.234 -3.101 11.436 1.00 97.81 91 ARG A CA 1
ATOM 715 C C . ARG A 1 91 ? -11.760 -3.500 11.459 1.00 97.81 91 ARG A C 1
ATOM 717 O O . ARG A 1 91 ? -11.310 -4.119 12.417 1.00 97.81 91 ARG A O 1
ATOM 724 N N . ASP A 1 92 ? -10.994 -3.092 10.453 1.00 98.31 92 ASP A N 1
ATOM 725 C CA . ASP A 1 92 ? -9.555 -3.352 10.407 1.00 98.31 92 ASP A CA 1
ATOM 726 C C . ASP A 1 92 ? -8.840 -2.687 11.585 1.00 98.31 92 ASP A C 1
ATOM 728 O O . ASP A 1 92 ? -8.005 -3.309 12.244 1.00 98.31 92 ASP A O 1
ATOM 732 N N . ALA A 1 93 ? -9.211 -1.445 11.905 1.00 98.06 93 ALA A N 1
ATOM 733 C CA . ALA A 1 93 ? -8.645 -0.706 13.028 1.00 98.06 93 ALA A CA 1
ATOM 734 C C . ALA A 1 93 ? -8.961 -1.351 14.386 1.00 98.06 93 ALA A C 1
ATOM 736 O O . ALA A 1 93 ? -8.104 -1.362 15.272 1.00 98.06 93 ALA A O 1
ATOM 737 N N . GLN A 1 94 ? -10.144 -1.956 14.537 1.00 98.00 94 GLN A N 1
ATOM 738 C CA . GLN A 1 94 ? -10.544 -2.666 15.759 1.00 98.00 94 GLN A CA 1
ATOM 739 C C . GLN A 1 94 ? -9.668 -3.886 16.067 1.00 98.00 94 GLN A C 1
ATOM 741 O O . GLN A 1 94 ? -9.593 -4.301 17.220 1.00 98.00 94 GLN A O 1
ATOM 746 N N . THR A 1 95 ? -8.948 -4.431 15.082 1.00 97.94 95 THR A N 1
ATOM 747 C CA . THR A 1 95 ? -8.001 -5.530 15.329 1.00 97.94 95 THR A CA 1
ATOM 748 C C . THR A 1 95 ? -6.734 -5.081 16.063 1.00 97.94 95 THR A C 1
ATOM 750 O O . THR A 1 95 ? -5.956 -5.919 16.515 1.00 97.94 95 THR A O 1
ATOM 753 N N . GLY A 1 96 ? -6.468 -3.769 16.134 1.00 96.81 96 GLY A N 1
ATOM 754 C CA . GLY A 1 96 ? -5.227 -3.213 16.684 1.00 96.81 96 GLY A CA 1
ATOM 755 C C . GLY A 1 96 ? -3.975 -3.540 15.856 1.00 96.81 96 GLY A C 1
ATOM 756 O O . GLY A 1 96 ? -2.857 -3.210 16.261 1.00 96.81 96 GLY A O 1
ATOM 757 N N . ASN A 1 97 ? -4.129 -4.174 14.689 1.00 97.69 97 ASN A N 1
ATOM 758 C CA . ASN A 1 97 ? -3.015 -4.625 13.872 1.00 97.69 97 ASN A CA 1
ATOM 759 C C . ASN A 1 97 ? -2.503 -3.504 12.952 1.00 97.69 97 ASN A C 1
ATOM 761 O O . ASN A 1 97 ? -3.037 -3.239 11.875 1.00 97.69 97 ASN A O 1
ATOM 765 N N . ALA A 1 98 ? -1.405 -2.866 13.363 1.00 97.00 98 ALA A N 1
ATOM 766 C CA . ALA A 1 98 ? -0.749 -1.808 12.592 1.00 97.00 98 ALA A CA 1
ATOM 767 C C . ALA A 1 98 ? -0.289 -2.252 11.190 1.00 97.00 98 ALA A C 1
ATOM 769 O O . ALA A 1 98 ? -0.241 -1.435 10.274 1.00 97.00 98 ALA A O 1
ATOM 770 N N . GLU A 1 99 ? 0.068 -3.528 11.022 1.00 96.88 99 GLU A N 1
ATOM 771 C CA . GLU A 1 99 ? 0.487 -4.079 9.732 1.00 96.88 99 GLU A CA 1
ATOM 772 C C . GLU A 1 99 ? -0.713 -4.190 8.780 1.00 96.88 99 GLU A C 1
ATOM 774 O O . GLU A 1 99 ? -0.603 -3.801 7.620 1.00 96.88 99 GLU A O 1
ATOM 779 N N . LEU A 1 100 ? -1.881 -4.622 9.277 1.00 98.25 100 LEU A N 1
ATOM 780 C CA . LEU A 1 100 ? -3.121 -4.640 8.491 1.00 98.25 100 LEU A CA 1
ATOM 781 C C . LEU A 1 100 ? -3.481 -3.232 8.002 1.00 98.25 100 LEU A C 1
ATOM 783 O O . LEU A 1 100 ? -3.775 -3.060 6.824 1.00 98.25 100 LEU A O 1
ATOM 787 N N . LEU A 1 101 ? -3.410 -2.222 8.875 1.00 98.31 101 LEU A N 1
ATOM 788 C CA . LEU A 1 101 ? -3.705 -0.837 8.495 1.00 98.31 101 LEU A CA 1
ATOM 789 C C . LEU A 1 101 ? -2.687 -0.265 7.500 1.00 98.31 101 LEU A C 1
ATOM 791 O O . LEU A 1 101 ? -3.066 0.515 6.628 1.00 98.31 101 LEU A O 1
ATOM 795 N N . ALA A 1 102 ? -1.414 -0.656 7.599 1.00 98.00 102 ALA A N 1
ATOM 796 C CA . ALA A 1 102 ? -0.396 -0.273 6.625 1.00 98.00 102 ALA A CA 1
ATOM 797 C C . ALA A 1 102 ? -0.721 -0.831 5.230 1.00 98.00 102 ALA A C 1
ATOM 799 O O . ALA A 1 102 ? -0.767 -0.068 4.265 1.00 98.00 102 ALA A O 1
ATOM 800 N N . TRP A 1 103 ? -1.008 -2.133 5.124 1.00 98.19 103 TRP A N 1
ATOM 801 C CA . TRP A 1 103 ? -1.382 -2.761 3.852 1.00 98.19 103 TRP A CA 1
ATOM 802 C C . TRP A 1 103 ? -2.733 -2.278 3.329 1.00 98.19 103 TRP A C 1
ATOM 804 O O . TRP A 1 103 ? -2.860 -2.038 2.132 1.00 98.19 103 TRP A O 1
ATOM 814 N N . GLY A 1 104 ? -3.709 -2.064 4.212 1.00 98.06 104 GLY A N 1
ATOM 815 C CA . GLY A 1 104 ? -5.011 -1.506 3.855 1.00 98.06 104 GLY A CA 1
ATOM 816 C C . GLY A 1 104 ? -4.885 -0.104 3.266 1.00 98.06 104 GLY A C 1
ATOM 817 O O . GLY A 1 104 ? -5.468 0.175 2.223 1.00 98.06 104 GLY A O 1
ATOM 818 N N . TRP A 1 105 ? -4.058 0.761 3.862 1.00 97.75 105 TRP A N 1
ATOM 819 C CA . TRP A 1 105 ? -3.791 2.084 3.296 1.00 97.75 105 TRP A CA 1
ATOM 820 C C . TRP A 1 105 ? -3.181 2.000 1.893 1.00 97.75 105 TRP A C 1
ATOM 822 O O . TRP A 1 105 ? -3.667 2.662 0.978 1.00 97.75 105 TRP A O 1
ATOM 832 N N . LEU A 1 106 ? -2.158 1.160 1.697 1.00 96.94 106 LEU A N 1
ATOM 833 C CA . LEU A 1 106 ? -1.554 0.964 0.375 1.00 96.94 106 LEU A CA 1
ATOM 834 C C . LEU A 1 106 ? -2.564 0.403 -0.636 1.00 96.94 106 LEU A C 1
ATOM 836 O O . LEU A 1 106 ? -2.592 0.856 -1.776 1.00 96.94 106 LEU A O 1
ATOM 840 N N . TYR A 1 107 ? -3.421 -0.530 -0.218 1.00 97.69 107 TYR A N 1
ATOM 841 C CA . TYR A 1 107 ? -4.463 -1.110 -1.062 1.00 97.69 107 TYR A CA 1
ATOM 842 C C . TYR A 1 107 ? -5.451 -0.047 -1.555 1.00 97.69 107 TYR A C 1
ATOM 844 O O . TYR A 1 107 ? -5.636 0.106 -2.760 1.00 97.69 107 TYR A O 1
ATOM 852 N N . TYR A 1 108 ? -6.027 0.761 -0.663 1.00 96.75 108 TYR A N 1
ATOM 853 C CA . TYR A 1 108 ? -6.958 1.809 -1.096 1.00 96.75 108 TYR A CA 1
ATOM 854 C C . TYR A 1 108 ? -6.275 2.945 -1.859 1.00 96.75 108 TYR A C 1
ATOM 856 O O . TYR A 1 108 ? -6.912 3.607 -2.673 1.00 96.75 108 TYR A O 1
ATOM 864 N N . ARG A 1 109 ? -4.977 3.170 -1.629 1.00 93.81 109 ARG A N 1
ATOM 865 C CA . ARG A 1 109 ? -4.223 4.212 -2.327 1.00 93.81 109 ARG A CA 1
ATOM 866 C C . ARG A 1 109 ? -3.779 3.808 -3.733 1.00 93.81 109 ARG A C 1
ATOM 868 O O . ARG A 1 109 ? -3.730 4.682 -4.591 1.00 93.81 109 ARG A O 1
ATOM 875 N N . PHE A 1 110 ? -3.420 2.542 -3.952 1.00 92.12 110 PHE A N 1
ATOM 876 C CA . PHE A 1 110 ? -2.792 2.081 -5.199 1.00 92.12 110 PHE A CA 1
ATOM 877 C C . PHE A 1 110 ? -3.618 1.071 -5.994 1.00 92.12 110 PHE A C 1
ATOM 879 O O . PHE A 1 110 ? -3.429 0.971 -7.200 1.00 92.12 110 PHE A O 1
ATOM 886 N N . VAL A 1 111 ? -4.523 0.336 -5.348 1.00 94.44 111 VAL A N 1
ATOM 887 C CA . VAL A 1 111 ? -5.371 -0.670 -6.005 1.00 94.44 111 VAL A CA 1
ATOM 888 C C . VAL A 1 111 ? -6.769 -0.108 -6.246 1.00 94.44 111 VAL A C 1
ATOM 890 O O . VAL A 1 111 ? -7.235 -0.091 -7.378 1.00 94.44 111 VAL A O 1
ATOM 893 N N . ARG A 1 112 ? -7.416 0.426 -5.204 1.00 94.88 112 ARG A N 1
ATOM 894 C CA . ARG A 1 112 ? -8.766 1.016 -5.285 1.00 94.88 112 ARG A CA 1
ATOM 895 C C . ARG A 1 112 ? -8.746 2.529 -5.502 1.00 94.88 112 ARG A C 1
ATOM 897 O O . ARG A 1 112 ? -9.364 3.300 -4.765 1.00 94.88 112 ARG A O 1
ATOM 904 N N . VAL A 1 113 ? -7.997 2.958 -6.518 1.00 92.12 113 VAL A N 1
ATOM 905 C CA . VAL A 1 113 ? -7.861 4.381 -6.887 1.00 92.12 113 VAL A CA 1
ATOM 906 C C . VAL A 1 113 ? -9.194 5.016 -7.300 1.00 92.12 113 VAL A C 1
ATOM 908 O O . VAL A 1 113 ? -9.359 6.227 -7.161 1.00 92.12 113 VAL A O 1
ATOM 911 N N . ASP A 1 114 ? -10.153 4.196 -7.743 1.00 94.25 114 ASP A N 1
ATOM 912 C CA . ASP A 1 114 ? -11.533 4.567 -8.070 1.00 94.25 114 ASP A CA 1
ATOM 913 C C . ASP A 1 114 ? -12.254 5.254 -6.903 1.00 94.25 114 ASP A C 1
ATOM 915 O O . ASP A 1 114 ? -13.032 6.181 -7.116 1.00 94.25 114 ASP A O 1
ATOM 919 N N . LEU A 1 115 ? -11.946 4.858 -5.664 1.00 94.75 115 LEU A N 1
ATOM 920 C CA . LEU A 1 115 ? -12.585 5.394 -4.461 1.00 94.75 115 LEU A CA 1
ATOM 921 C C . LEU A 1 115 ? -12.028 6.754 -4.023 1.00 94.75 115 LEU A C 1
ATOM 923 O O . LEU A 1 115 ? -12.610 7.397 -3.150 1.00 94.75 115 LEU A O 1
ATOM 927 N N . GLN A 1 116 ? -10.883 7.171 -4.578 1.00 94.94 116 GLN A N 1
ATOM 928 C CA . GLN A 1 116 ? -10.221 8.451 -4.293 1.00 94.94 116 GLN A CA 1
ATOM 929 C C . GLN A 1 116 ? -10.059 8.760 -2.789 1.00 94.94 116 GLN A C 1
ATOM 931 O O . GLN A 1 116 ? -10.114 9.916 -2.363 1.00 94.94 116 GLN A O 1
ATOM 936 N N . ILE A 1 117 ? -9.834 7.729 -1.964 1.00 96.06 117 ILE A N 1
ATOM 937 C CA . ILE A 1 117 ? -9.732 7.882 -0.508 1.00 96.06 117 ILE A CA 1
ATOM 938 C C . ILE A 1 117 ? -8.496 8.710 -0.153 1.00 96.06 117 ILE A C 1
ATOM 940 O O . ILE A 1 117 ? -7.349 8.344 -0.428 1.00 96.06 117 ILE A O 1
ATOM 944 N N . THR A 1 118 ? -8.734 9.835 0.513 1.00 96.12 118 THR A N 1
ATOM 945 C CA . THR A 1 118 ? -7.674 10.712 1.011 1.00 96.12 118 THR A CA 1
ATOM 946 C C . THR A 1 118 ? -7.087 10.194 2.330 1.00 96.12 118 THR A C 1
ATOM 948 O O . THR A 1 118 ? -7.771 9.493 3.084 1.00 96.12 118 THR A O 1
ATOM 951 N N . PRO A 1 119 ? -5.851 10.598 2.692 1.00 96.62 119 PRO A N 1
ATOM 952 C CA . PRO A 1 119 ? -5.279 10.271 3.998 1.00 96.62 119 PRO A CA 1
ATOM 953 C C . PRO A 1 119 ? -6.174 10.699 5.167 1.00 96.62 119 PRO A C 1
ATOM 955 O O . PRO A 1 119 ? -6.288 9.978 6.152 1.00 96.62 119 PRO A O 1
ATOM 958 N N . THR A 1 120 ? -6.846 11.850 5.055 1.00 98.06 120 THR A N 1
ATOM 959 C CA . THR A 1 120 ? -7.753 12.361 6.091 1.00 98.06 120 THR A CA 1
ATOM 960 C C . THR A 1 120 ? -8.980 11.468 6.261 1.00 98.06 120 THR A C 1
ATOM 962 O O . THR A 1 120 ? -9.321 11.133 7.392 1.00 98.06 120 THR A O 1
ATOM 965 N N . GLN A 1 121 ? -9.612 11.039 5.163 1.00 98.44 121 GLN A N 1
ATOM 966 C CA . GLN A 1 121 ? -10.767 10.134 5.210 1.00 98.44 121 GLN A CA 1
ATOM 967 C C . GLN A 1 121 ? -10.389 8.765 5.779 1.00 98.44 121 GLN A C 1
ATOM 969 O O . GLN A 1 121 ? -11.088 8.258 6.654 1.00 98.44 121 GLN A O 1
ATOM 974 N N . PHE A 1 122 ? -9.262 8.196 5.340 1.00 98.50 122 PHE A N 1
ATOM 975 C CA . PHE A 1 122 ? -8.780 6.921 5.871 1.00 98.50 122 PHE A CA 1
ATOM 976 C C . PHE A 1 122 ? -8.476 7.023 7.370 1.00 98.50 122 PHE A C 1
ATOM 978 O O . PHE A 1 122 ? -8.935 6.197 8.154 1.00 98.50 122 PHE A O 1
ATOM 985 N N . SER A 1 123 ? -7.733 8.056 7.784 1.00 98.38 123 SER A N 1
ATOM 986 C CA . SER A 1 123 ? -7.419 8.313 9.193 1.00 98.38 123 SER A CA 1
ATOM 987 C C . SER A 1 123 ? -8.673 8.471 10.049 1.00 98.38 123 SER A C 1
ATOM 989 O O . SER A 1 123 ? -8.740 7.888 11.129 1.00 98.38 123 SER A O 1
ATOM 991 N N . TRP A 1 124 ? -9.668 9.210 9.554 1.00 98.50 124 TRP A N 1
ATOM 992 C CA . TRP A 1 124 ? -10.952 9.375 10.226 1.00 98.50 124 TRP A CA 1
ATOM 993 C C . TRP A 1 124 ? -11.686 8.037 10.385 1.00 98.50 124 TRP A C 1
ATOM 995 O O . TRP A 1 124 ? -12.042 7.681 11.505 1.00 98.50 124 TRP A O 1
ATOM 1005 N N . ALA A 1 125 ? -11.831 7.258 9.307 1.00 98.50 125 ALA A N 1
ATOM 1006 C CA . ALA A 1 125 ? -12.515 5.962 9.339 1.00 98.50 125 ALA A CA 1
ATOM 1007 C C . ALA A 1 125 ? -11.810 4.945 10.256 1.00 98.50 125 ALA A C 1
ATOM 1009 O O . ALA A 1 125 ? -12.461 4.180 10.964 1.00 98.50 125 ALA A O 1
ATOM 1010 N N . ALA A 1 126 ? -10.476 4.963 10.283 1.00 98.44 126 ALA A N 1
ATOM 1011 C CA . ALA A 1 126 ? -9.669 4.100 11.142 1.00 98.44 126 ALA A CA 1
ATOM 1012 C C . ALA A 1 126 ? -9.558 4.601 12.596 1.00 98.44 126 ALA A C 1
ATOM 1014 O O . ALA A 1 126 ? -8.967 3.914 13.426 1.00 98.44 126 ALA A O 1
ATOM 1015 N N . GLY A 1 127 ? -10.061 5.797 12.922 1.00 98.25 127 GLY A N 1
ATOM 1016 C CA . GLY A 1 127 ? -9.921 6.380 14.260 1.00 98.25 127 GLY A CA 1
ATOM 1017 C C . GLY A 1 127 ? -8.469 6.679 14.661 1.00 98.25 127 GLY A C 1
ATOM 1018 O O . GLY A 1 127 ? -8.117 6.580 15.835 1.00 98.25 127 GLY A O 1
ATOM 1019 N N . ILE A 1 128 ? -7.605 7.030 13.702 1.00 98.44 128 ILE A N 1
ATOM 1020 C CA . ILE A 1 128 ? -6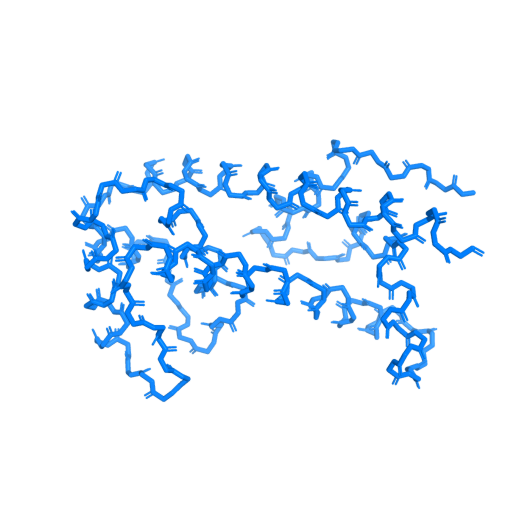.187 7.343 13.938 1.00 98.44 128 ILE A CA 1
ATOM 1021 C C . ILE A 1 128 ? -5.830 8.746 13.451 1.00 98.44 128 ILE A C 1
ATOM 1023 O O . ILE A 1 128 ? -6.478 9.322 12.585 1.00 98.44 128 ILE A O 1
ATOM 1027 N N . THR A 1 129 ? -4.728 9.297 13.957 1.00 98.25 129 THR A N 1
ATOM 1028 C CA . THR A 1 129 ? -4.204 10.566 13.432 1.00 98.25 129 THR A CA 1
ATOM 1029 C C . THR A 1 129 ? -3.558 10.376 12.055 1.00 98.25 129 THR A C 1
ATOM 1031 O O . THR A 1 129 ? -2.996 9.319 11.752 1.00 98.25 129 THR A O 1
ATOM 1034 N N . THR A 1 130 ? -3.521 11.437 11.248 1.00 97.00 130 THR A N 1
ATOM 1035 C CA . THR A 1 130 ? -2.775 11.453 9.975 1.00 97.00 130 THR A CA 1
ATOM 1036 C C . THR A 1 130 ? -1.274 11.230 10.179 1.00 97.00 130 THR A C 1
ATOM 1038 O O . THR A 1 130 ? -0.611 10.631 9.335 1.00 97.00 130 THR A O 1
ATOM 1041 N N . ARG A 1 131 ? -0.721 11.627 11.335 1.00 97.75 131 ARG A N 1
ATOM 1042 C CA . ARG A 1 131 ? 0.657 11.299 11.737 1.00 97.75 131 ARG A CA 1
ATOM 1043 C C . ARG A 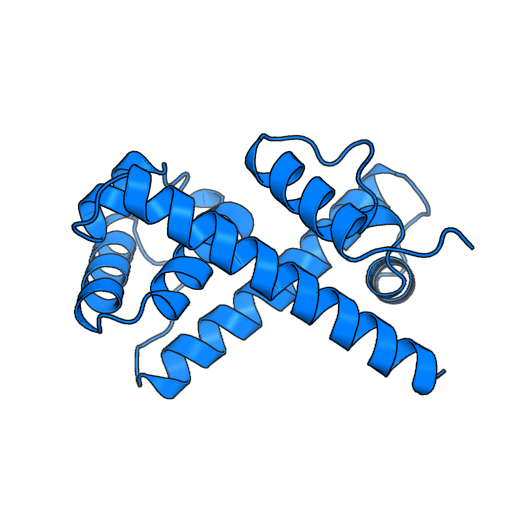1 131 ? 0.849 9.791 11.919 1.00 97.75 131 ARG A C 1
ATOM 1045 O O . ARG A 1 131 ? 1.848 9.247 11.452 1.00 97.75 131 ARG A O 1
ATOM 1052 N N . THR A 1 132 ? -0.094 9.114 12.575 1.00 97.94 132 THR A N 1
ATOM 1053 C CA . THR A 1 132 ? -0.072 7.652 12.727 1.00 97.94 132 THR A CA 1
ATOM 1054 C C . THR A 1 132 ? -0.163 6.968 11.367 1.00 97.94 132 THR A C 1
ATOM 1056 O O . THR A 1 132 ? 0.624 6.060 11.102 1.00 97.94 132 THR A O 1
ATOM 1059 N N . LEU A 1 133 ? -1.041 7.453 10.482 1.00 97.44 133 LEU A N 1
ATOM 1060 C CA . LEU A 1 133 ? -1.157 6.936 9.120 1.00 97.44 133 LEU A CA 1
ATOM 1061 C C . LEU A 1 133 ? 0.155 7.079 8.337 1.00 97.44 133 LEU A C 1
ATOM 1063 O O . LEU A 1 133 ? 0.604 6.107 7.744 1.00 97.44 133 LEU A O 1
ATOM 1067 N N . ARG A 1 134 ? 0.830 8.236 8.397 1.00 95.62 134 ARG A N 1
ATOM 1068 C CA . ARG A 1 134 ? 2.150 8.428 7.758 1.00 95.62 134 ARG A CA 1
ATOM 1069 C C . ARG A 1 134 ? 3.186 7.412 8.246 1.00 95.62 134 ARG A C 1
ATOM 1071 O O . ARG A 1 134 ? 3.933 6.866 7.441 1.00 95.62 134 ARG A O 1
ATOM 1078 N N . ARG A 1 135 ? 3.205 7.112 9.549 1.00 96.81 135 ARG A N 1
ATOM 1079 C CA . ARG A 1 135 ? 4.086 6.078 10.117 1.00 96.81 135 ARG A CA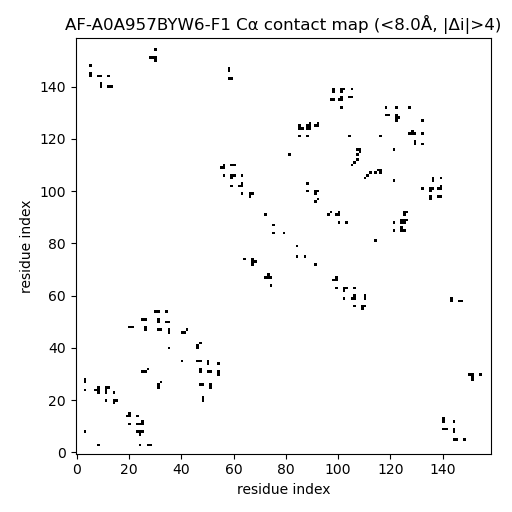 1
ATOM 1080 C C . ARG A 1 135 ? 3.735 4.679 9.595 1.00 96.81 135 ARG A C 1
ATOM 1082 O O . ARG A 1 135 ? 4.636 3.901 9.295 1.00 96.81 135 ARG A O 1
ATOM 1089 N N . TYR A 1 136 ? 2.448 4.352 9.476 1.00 97.06 136 TYR A N 1
ATOM 1090 C CA . TYR A 1 136 ? 2.009 3.080 8.892 1.00 97.06 136 TYR A CA 1
ATOM 1091 C C . TYR A 1 136 ? 2.332 2.990 7.402 1.00 97.06 136 TYR A C 1
ATOM 1093 O O . TYR A 1 136 ? 2.814 1.954 6.965 1.00 97.06 136 TYR A O 1
ATOM 1101 N N . GLN A 1 137 ? 2.181 4.078 6.648 1.00 95.25 137 GLN A N 1
ATOM 1102 C CA . GLN A 1 137 ? 2.596 4.153 5.250 1.00 95.25 137 GLN A CA 1
ATOM 1103 C C . GLN A 1 137 ? 4.094 3.871 5.098 1.00 95.25 137 GLN A C 1
ATOM 1105 O O . GLN A 1 137 ? 4.464 3.016 4.304 1.00 95.25 137 GLN A O 1
ATOM 1110 N N . GLN A 1 138 ? 4.953 4.524 5.887 1.00 93.88 138 GLN A N 1
ATOM 1111 C CA . GLN A 1 138 ? 6.402 4.276 5.856 1.00 93.88 138 GLN A CA 1
ATOM 1112 C C . GLN A 1 138 ? 6.736 2.808 6.141 1.00 93.88 138 GLN A C 1
ATOM 1114 O O . GLN A 1 138 ? 7.566 2.211 5.456 1.00 93.88 138 GLN A O 1
ATOM 1119 N N . ARG A 1 139 ? 6.053 2.206 7.121 1.00 94.81 139 ARG A N 1
ATOM 1120 C CA . ARG A 1 139 ? 6.202 0.784 7.441 1.00 94.81 139 ARG A CA 1
ATOM 1121 C C . ARG A 1 139 ? 5.732 -0.117 6.297 1.00 94.81 139 ARG A C 1
ATOM 1123 O O . ARG A 1 139 ? 6.442 -1.055 5.953 1.00 94.81 139 ARG A O 1
ATOM 1130 N N . GLY A 1 140 ? 4.578 0.175 5.700 1.00 95.31 140 GLY A N 1
ATOM 1131 C CA . GLY A 1 140 ? 4.052 -0.556 4.547 1.00 95.31 140 GLY A CA 1
ATOM 1132 C C . GLY A 1 140 ? 4.995 -0.482 3.348 1.00 95.31 140 GLY A C 1
ATOM 1133 O O . GLY A 1 140 ? 5.285 -1.505 2.742 1.00 95.31 140 GLY A O 1
ATOM 1134 N N . ILE A 1 141 ? 5.554 0.696 3.061 1.00 93.12 141 ILE A N 1
ATOM 1135 C CA . ILE A 1 141 ? 6.544 0.891 1.993 1.00 93.12 141 ILE A CA 1
ATOM 1136 C C . ILE A 1 141 ? 7.814 0.082 2.262 1.00 93.12 141 ILE A C 1
ATOM 1138 O O . ILE A 1 141 ? 8.299 -0.597 1.360 1.00 93.12 141 ILE A O 1
ATOM 1142 N N . ALA A 1 142 ? 8.340 0.103 3.489 1.00 92.44 142 ALA A N 1
ATOM 1143 C CA . ALA A 1 142 ? 9.505 -0.708 3.845 1.00 92.44 142 ALA A CA 1
ATOM 1144 C C . ALA A 1 142 ? 9.220 -2.211 3.668 1.00 92.44 142 ALA A C 1
ATOM 1146 O O . ALA A 1 142 ? 10.037 -2.950 3.130 1.00 92.44 142 ALA A O 1
ATOM 1147 N N . ARG A 1 143 ? 8.025 -2.673 4.050 1.00 95.06 143 ARG A N 1
ATOM 1148 C CA . ARG A 1 143 ? 7.617 -4.074 3.879 1.00 95.06 143 ARG A CA 1
ATOM 1149 C C . ARG A 1 143 ? 7.415 -4.460 2.417 1.00 95.06 143 ARG A C 1
ATOM 1151 O O . ARG A 1 143 ? 7.844 -5.537 2.020 1.00 95.06 143 ARG A O 1
ATOM 1158 N N . LEU A 1 144 ? 6.811 -3.584 1.620 1.00 94.31 144 LEU A N 1
ATOM 1159 C CA . LEU A 1 144 ? 6.671 -3.761 0.178 1.00 94.31 144 LEU A CA 1
ATOM 1160 C C . LEU A 1 144 ? 8.038 -3.821 -0.507 1.00 94.31 144 LEU A C 1
ATOM 1162 O O . LEU A 1 144 ? 8.260 -4.704 -1.323 1.00 94.31 144 LEU A O 1
ATOM 1166 N N . THR A 1 145 ? 8.967 -2.953 -0.106 1.00 92.06 145 THR A N 1
ATOM 1167 C CA . THR A 1 145 ? 10.359 -2.962 -0.578 1.00 92.06 145 THR A CA 1
ATOM 1168 C C . THR A 1 145 ? 10.999 -4.332 -0.357 1.00 92.06 145 THR A C 1
ATOM 1170 O O . THR A 1 145 ? 11.474 -4.948 -1.308 1.00 92.06 145 THR A O 1
ATOM 1173 N N . LEU A 1 146 ? 10.957 -4.841 0.880 1.00 92.06 146 LEU A N 1
ATOM 1174 C CA . LEU A 1 146 ? 11.524 -6.149 1.216 1.00 92.06 146 LEU A CA 1
ATOM 1175 C C . LEU A 1 146 ? 10.860 -7.286 0.429 1.00 92.06 146 LEU A C 1
ATOM 1177 O O . LEU A 1 146 ? 11.554 -8.181 -0.040 1.00 92.06 146 LEU A O 1
ATOM 1181 N N . HIS A 1 147 ? 9.537 -7.239 0.246 1.00 92.50 147 HIS A N 1
ATOM 1182 C CA . HIS A 1 147 ? 8.825 -8.244 -0.545 1.00 92.50 147 HIS A CA 1
ATOM 1183 C C . HIS A 1 147 ? 9.220 -8.235 -2.020 1.00 92.50 147 HIS A C 1
ATOM 1185 O O . HIS A 1 147 ? 9.412 -9.305 -2.587 1.00 92.50 147 HIS A O 1
ATOM 1191 N N . LEU A 1 148 ? 9.365 -7.058 -2.632 1.00 90.69 148 LEU A N 1
ATOM 1192 C CA . LEU A 1 148 ? 9.808 -6.957 -4.022 1.00 90.69 148 LEU A CA 1
ATOM 1193 C C . LEU A 1 148 ? 11.226 -7.516 -4.180 1.00 90.69 148 LEU A C 1
ATOM 1195 O O . LEU A 1 148 ? 11.471 -8.287 -5.097 1.00 90.69 148 LEU A O 1
ATOM 1199 N N . ILE A 1 149 ? 12.139 -7.207 -3.255 1.00 89.69 149 ILE A N 1
ATOM 1200 C CA . ILE A 1 149 ? 13.516 -7.728 -3.289 1.00 89.69 149 ILE A CA 1
ATOM 1201 C C . ILE A 1 149 ? 13.551 -9.250 -3.132 1.00 89.69 149 ILE A C 1
ATOM 1203 O O . ILE A 1 149 ? 14.277 -9.922 -3.859 1.00 89.69 149 ILE A O 1
ATOM 1207 N N . ASP A 1 150 ? 12.777 -9.802 -2.200 1.00 90.69 150 ASP A N 1
ATOM 1208 C CA . ASP A 1 150 ? 12.692 -11.252 -2.004 1.00 90.69 150 ASP A CA 1
ATOM 1209 C C . ASP A 1 150 ? 12.139 -11.950 -3.262 1.00 90.69 150 ASP A C 1
ATOM 1211 O O . ASP A 1 150 ? 12.714 -12.927 -3.745 1.00 90.69 150 ASP A O 1
ATOM 1215 N N . GLN A 1 151 ? 11.093 -11.387 -3.877 1.00 89.75 151 GLN A N 1
ATOM 1216 C CA . GLN A 1 151 ? 10.548 -11.877 -5.148 1.00 89.75 151 GLN A CA 1
ATOM 1217 C C . GLN A 1 151 ? 11.580 -11.810 -6.292 1.00 89.75 151 GLN A C 1
ATOM 1219 O O . GLN A 1 151 ? 11.699 -12.763 -7.061 1.00 89.75 151 GLN A O 1
ATOM 1224 N N . GLU A 1 152 ? 12.352 -10.725 -6.399 1.00 86.81 152 GLU A N 1
ATOM 1225 C CA . GLU A 1 152 ? 13.444 -10.583 -7.377 1.00 86.81 152 GLU A CA 1
ATOM 1226 C C . GLU A 1 152 ? 14.514 -11.673 -7.209 1.00 86.81 152 GLU A C 1
ATOM 1228 O O . GLU A 1 152 ? 14.953 -12.289 -8.186 1.00 86.81 152 GLU A O 1
ATOM 1233 N N . GLN A 1 153 ? 14.921 -11.940 -5.965 1.00 87.56 153 GLN A N 1
ATOM 1234 C CA . GLN A 1 153 ? 15.955 -12.927 -5.649 1.00 87.56 153 GLN A CA 1
ATOM 1235 C C . GLN A 1 153 ? 15.496 -14.352 -5.958 1.00 87.56 153 GLN A C 1
ATOM 1237 O O . GLN A 1 153 ? 16.245 -15.111 -6.573 1.00 87.56 153 GLN A O 1
ATOM 1242 N N . GLN A 1 154 ?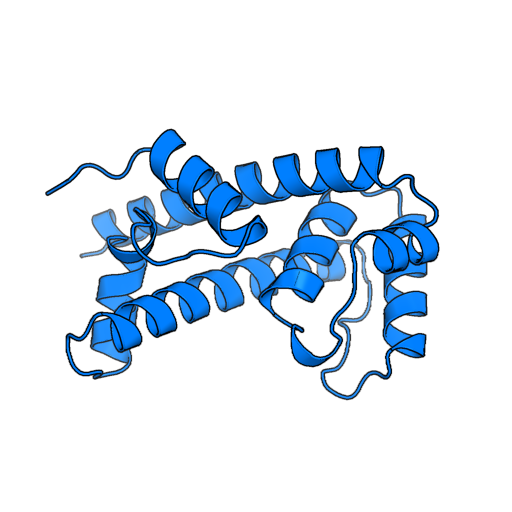 14.262 -14.702 -5.590 1.00 87.06 154 GLN A N 1
ATOM 1243 C CA . GLN A 1 154 ? 13.697 -16.026 -5.859 1.00 87.06 154 GLN A CA 1
ATOM 1244 C C . GLN A 1 154 ? 13.604 -16.309 -7.360 1.00 87.06 154 GLN A C 1
ATOM 1246 O O . GLN A 1 154 ? 13.936 -17.405 -7.808 1.00 87.06 154 GLN A O 1
ATOM 1251 N N . LYS A 1 155 ? 13.200 -15.316 -8.161 1.00 80.50 155 LYS A N 1
ATOM 1252 C CA . LYS A 1 155 ? 13.091 -15.487 -9.615 1.00 80.50 155 LYS A CA 1
ATOM 1253 C C . LYS A 1 155 ? 14.443 -15.525 -10.318 1.00 80.50 155 LYS A C 1
ATOM 1255 O O . LYS A 1 155 ? 14.602 -16.299 -11.254 1.00 80.50 155 LYS A O 1
ATOM 1260 N N . SER A 1 156 ? 15.427 -14.777 -9.821 1.00 74.31 156 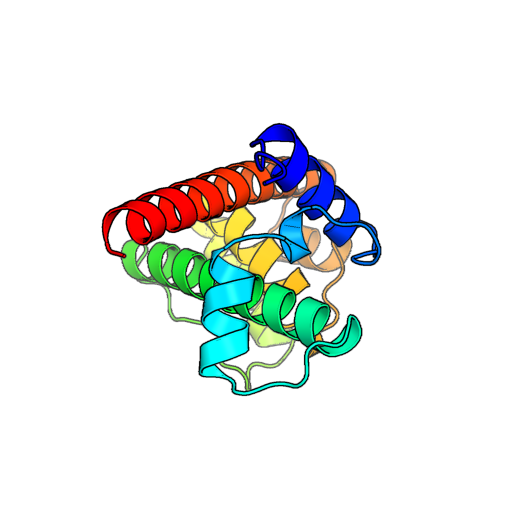SER A N 1
ATOM 1261 C CA . SER A 1 156 ? 16.800 -14.814 -10.345 1.00 74.31 156 SER A CA 1
ATOM 1262 C C . SER A 1 156 ? 17.503 -16.160 -10.125 1.00 74.31 156 SER A C 1
ATOM 1264 O O . SER A 1 156 ? 18.482 -16.444 -10.803 1.00 74.31 156 SER A O 1
ATOM 1266 N N . GLN A 1 157 ? 17.045 -16.977 -9.170 1.00 69.62 157 GLN A N 1
ATOM 1267 C CA . GLN A 1 157 ? 17.588 -18.318 -8.910 1.00 69.62 157 GLN A CA 1
ATOM 1268 C C . GLN A 1 157 ? 16.888 -19.427 -9.711 1.00 69.62 157 GLN A C 1
ATOM 1270 O O . GLN A 1 157 ? 17.394 -20.545 -9.766 1.00 69.62 157 GLN A O 1
ATOM 1275 N N . ALA A 1 158 ? 15.718 -19.142 -10.288 1.00 61.47 158 ALA A N 1
ATOM 1276 C CA . ALA A 1 158 ? 14.880 -20.120 -10.980 1.00 61.47 158 ALA A CA 1
ATOM 1277 C C . ALA A 1 158 ? 15.003 -20.073 -12.516 1.00 61.47 158 ALA A C 1
ATOM 1279 O O . ALA A 1 158 ? 14.413 -20.922 -13.186 1.00 61.47 158 ALA A O 1
ATOM 1280 N N . GLY A 1 159 ? 15.722 -19.088 -13.064 1.00 56.47 159 GLY A N 1
ATOM 1281 C CA . GLY A 1 159 ? 16.023 -18.939 -14.494 1.00 56.47 159 GLY A CA 1
ATOM 1282 C C . GLY A 1 159 ? 17.496 -19.167 -14.787 1.00 56.47 159 GLY A C 1
ATOM 1283 O O . GLY A 1 159 ? 17.780 -19.661 -15.899 1.00 56.47 159 GLY A O 1
#

Radius of gyration: 16.11 Å; Cα contacts (8 Å, |Δi|>4): 140; chains: 1; bounding box: 43×32×43 Å